Protein AF-A0A3P7NQX1-F1 (afdb_monomer_lite)

Foldseek 3Di:
DVDQDDFPPQKDWDDDDPDIDIDGDDPDVVVVVVSCVVCVVSRQVVQVVVVHHDDPVPDDDDDDDDDPVD

Secondary structure (DSSP, 8-state):
-TTPPPPPTTEEEEEETTEEEEEE--SSHHHHHHHHHHHHHHHHHHHHTTT----TTT---------TT-

pLDDT: mean 86.39, std 8.12, range [53.47, 95.56]

Structure (mmCIF, N/CA/C/O backbone):
data_AF-A0A3P7NQX1-F1
#
_entry.id   AF-A0A3P7NQX1-F1
#
loop_
_atom_site.group_PDB
_atom_site.id
_atom_site.type_symbol
_atom_site.label_atom_id
_atom_site.label_alt_id
_atom_site.label_comp_id
_atom_site.label_asym_id
_atom_site.label_entity_id
_atom_site.label_seq_id
_atom_site.pdbx_PDB_ins_code
_atom_site.Cartn_x
_atom_site.Cartn_y
_atom_site.Cartn_z
_atom_site.occupancy
_atom_site.B_iso_or_equiv
_atom_site.auth_seq_id
_atom_site.auth_comp_id
_atom_site.auth_asym_id
_atom_site.auth_atom_id
_atom_site.pdbx_PDB_model_num
ATOM 1 N N . MET A 1 1 ? -9.754 -9.917 4.260 1.00 66.81 1 MET A N 1
ATOM 2 C CA . MET A 1 1 ? -10.698 -8.788 4.100 1.00 66.81 1 MET A CA 1
ATOM 3 C C . MET A 1 1 ? -11.434 -8.966 2.780 1.00 66.81 1 MET A C 1
ATOM 5 O O . MET A 1 1 ? -10.801 -8.807 1.750 1.00 66.81 1 MET A O 1
ATOM 9 N N . ARG A 1 2 ? -12.707 -9.392 2.778 1.00 61.56 2 ARG A N 1
ATOM 10 C CA . ARG A 1 2 ? -13.437 -9.682 1.522 1.00 61.56 2 ARG A CA 1
ATOM 11 C C . ARG A 1 2 ? -13.853 -8.432 0.732 1.00 61.56 2 ARG A C 1
ATOM 13 O O . ARG A 1 2 ? -14.091 -8.558 -0.458 1.00 61.56 2 ARG A O 1
ATOM 20 N N . ASP A 1 3 ? -13.846 -7.260 1.368 1.00 78.81 3 ASP A N 1
ATOM 21 C CA . ASP A 1 3 ? -14.402 -6.025 0.794 1.00 78.81 3 ASP A CA 1
ATOM 22 C C . ASP A 1 3 ? -13.353 -4.926 0.567 1.00 78.81 3 ASP A C 1
ATOM 24 O O . ASP A 1 3 ? -13.718 -3.766 0.390 1.00 78.81 3 ASP A O 1
ATOM 28 N N . LEU A 1 4 ? -12.055 -5.251 0.649 1.00 82.75 4 LEU A N 1
ATOM 29 C CA . LEU A 1 4 ? -11.017 -4.236 0.471 1.00 82.75 4 LEU A CA 1
ATOM 30 C C . LEU A 1 4 ? -11.149 -3.617 -0.934 1.00 82.75 4 LEU A C 1
ATOM 32 O O . LEU A 1 4 ? -11.286 -4.383 -1.893 1.00 82.75 4 LEU A O 1
ATOM 36 N N . PRO A 1 5 ? -11.090 -2.278 -1.078 1.00 82.75 5 PRO A N 1
ATOM 37 C CA . PRO A 1 5 ? -11.089 -1.645 -2.388 1.00 82.75 5 PRO A CA 1
ATOM 38 C C . PRO A 1 5 ? -9.996 -2.252 -3.264 1.00 82.75 5 PRO A C 1
ATOM 40 O O . PRO A 1 5 ? -8.830 -2.354 -2.869 1.00 82.75 5 PRO A O 1
ATOM 43 N N . LEU A 1 6 ? -10.413 -2.707 -4.444 1.00 78.56 6 LEU A N 1
ATOM 44 C CA . LEU A 1 6 ? -9.508 -3.264 -5.430 1.00 78.56 6 LEU A CA 1
ATOM 45 C C . LEU A 1 6 ? -8.797 -2.103 -6.133 1.00 78.56 6 LEU A C 1
ATOM 47 O O . LEU A 1 6 ? -9.471 -1.197 -6.624 1.00 78.56 6 LEU A O 1
ATOM 51 N N . PRO A 1 7 ? -7.458 -2.110 -6.189 1.00 76.69 7 PRO A N 1
ATOM 52 C CA . PRO A 1 7 ? -6.713 -1.127 -6.955 1.00 76.69 7 PRO A CA 1
ATOM 53 C C . PRO A 1 7 ? -6.951 -1.350 -8.465 1.00 76.69 7 PRO A C 1
ATOM 55 O O . PRO A 1 7 ? -7.523 -2.376 -8.858 1.00 76.69 7 PRO A O 1
ATOM 58 N N . PRO A 1 8 ? -6.514 -0.421 -9.336 1.00 75.62 8 PRO A N 1
ATOM 59 C CA . PRO A 1 8 ? -6.618 -0.562 -10.788 1.00 75.62 8 PRO A CA 1
ATOM 60 C C . PRO A 1 8 ? -6.088 -1.912 -11.285 1.00 75.62 8 PRO A C 1
ATOM 62 O O . PRO A 1 8 ? -5.191 -2.481 -10.672 1.00 75.62 8 PRO A O 1
ATOM 65 N N . ALA A 1 9 ? -6.602 -2.414 -12.416 1.00 66.94 9 ALA A N 1
ATOM 66 C CA . ALA A 1 9 ? -6.425 -3.803 -12.881 1.00 66.94 9 ALA A CA 1
ATOM 67 C C . ALA A 1 9 ? -4.970 -4.330 -12.932 1.00 66.94 9 ALA A C 1
ATOM 69 O O . ALA A 1 9 ? -4.749 -5.538 -12.883 1.00 66.94 9 ALA A O 1
ATOM 70 N N . ALA A 1 10 ? -3.980 -3.441 -13.025 1.00 72.75 10 ALA A N 1
ATOM 71 C CA . ALA A 1 10 ? -2.553 -3.768 -13.016 1.00 72.75 10 ALA A CA 1
ATOM 72 C C . ALA A 1 10 ? -1.944 -3.930 -11.604 1.00 72.75 10 ALA A C 1
ATOM 74 O O . ALA A 1 10 ? -0.754 -4.222 -11.466 1.00 72.75 10 ALA A O 1
ATOM 75 N N . ALA A 1 11 ? -2.744 -3.773 -10.550 1.00 81.56 11 ALA A N 1
ATOM 76 C CA . ALA A 1 11 ? -2.350 -3.971 -9.169 1.00 81.56 11 ALA A CA 1
ATOM 77 C C . ALA A 1 11 ? -3.121 -5.137 -8.525 1.00 81.56 11 ALA A C 1
ATOM 79 O O . ALA A 1 11 ? -4.289 -5.397 -8.807 1.00 81.56 11 ALA A O 1
ATOM 80 N N . LYS A 1 12 ? -2.439 -5.867 -7.645 1.00 86.62 12 LYS A N 1
ATOM 81 C CA . LYS A 1 12 ? -2.959 -6.998 -6.875 1.00 86.62 12 LYS A CA 1
ATOM 82 C C . LYS A 1 12 ? -2.917 -6.665 -5.394 1.00 86.62 12 LYS A C 1
ATOM 84 O O . LYS A 1 12 ? -2.040 -5.940 -4.937 1.00 86.62 12 LYS A O 1
ATOM 89 N N . VAL A 1 13 ? -3.829 -7.258 -4.639 1.00 88.50 13 VAL A N 1
ATOM 90 C CA . VAL A 1 13 ? -3.896 -7.109 -3.185 1.00 88.50 13 VAL A CA 1
ATOM 91 C C . VAL A 1 13 ? -3.773 -8.472 -2.542 1.00 88.50 13 VAL A C 1
ATOM 93 O O . VAL A 1 13 ? -4.464 -9.413 -2.930 1.00 88.50 13 VAL A O 1
ATOM 9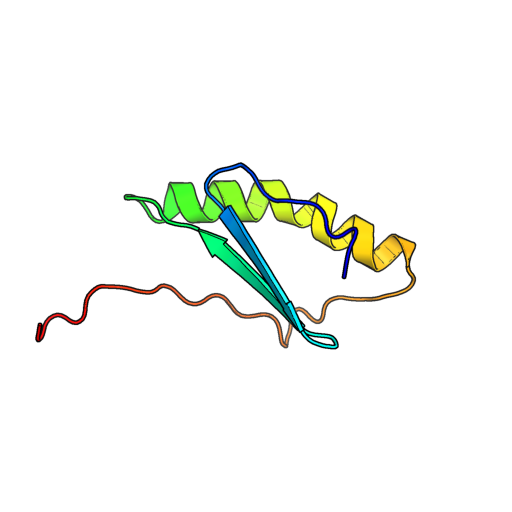6 N N . VAL A 1 14 ? -2.943 -8.553 -1.509 1.00 90.00 14 VAL A N 1
ATOM 97 C CA . VAL A 1 14 ? -2.919 -9.678 -0.578 1.00 90.00 14 VAL A CA 1
ATOM 98 C C . VAL A 1 14 ? -3.199 -9.144 0.820 1.00 90.00 14 VAL A C 1
ATOM 100 O O . VAL A 1 14 ? -2.651 -8.123 1.221 1.00 90.00 14 VAL A O 1
ATOM 103 N N . SER A 1 15 ? -4.069 -9.821 1.567 1.00 90.81 15 SER A N 1
ATOM 104 C CA . SER A 1 15 ? -4.367 -9.478 2.960 1.00 90.81 15 SER A CA 1
ATOM 105 C C . SER A 1 15 ? -4.281 -10.718 3.836 1.00 90.81 15 SER A C 1
ATOM 107 O O . SER A 1 15 ? -4.879 -11.738 3.480 1.00 90.81 15 SER A O 1
ATOM 109 N N . TYR A 1 16 ? -3.631 -10.614 4.991 1.00 91.19 16 TYR A N 1
ATOM 110 C CA . TYR A 1 16 ? -3.613 -11.660 6.010 1.00 91.19 16 TYR A CA 1
ATOM 111 C C . TYR A 1 16 ? -3.666 -11.032 7.404 1.00 91.19 16 TYR A C 1
ATOM 113 O O . TYR A 1 16 ? -2.924 -10.099 7.692 1.00 91.19 16 TYR A O 1
ATOM 121 N N . ALA A 1 17 ? -4.551 -11.538 8.269 1.00 91.38 17 ALA A N 1
ATOM 122 C CA . ALA A 1 17 ? -4.816 -10.956 9.587 1.00 91.38 17 ALA A CA 1
ATOM 123 C C . ALA A 1 17 ? -5.059 -9.427 9.511 1.00 91.38 17 ALA A C 1
ATOM 125 O O . ALA A 1 17 ? -6.040 -9.002 8.895 1.00 91.38 17 ALA A O 1
ATOM 126 N N . ASN A 1 18 ? -4.192 -8.619 10.129 1.00 90.25 18 ASN A N 1
ATOM 127 C CA . ASN A 1 18 ? -4.252 -7.153 10.158 1.00 90.25 18 ASN A CA 1
ATOM 128 C C . ASN A 1 18 ? -3.376 -6.464 9.096 1.00 90.25 18 ASN A C 1
ATOM 130 O O . ASN A 1 18 ? -3.365 -5.236 9.051 1.00 90.25 18 ASN A O 1
ATOM 134 N N . ASP A 1 19 ? -2.649 -7.220 8.274 1.00 91.69 19 ASP A N 1
ATOM 135 C CA . ASP A 1 19 ? -1.723 -6.674 7.286 1.00 91.69 19 ASP A CA 1
ATOM 136 C C . ASP A 1 19 ? -2.291 -6.797 5.868 1.00 91.69 19 ASP A C 1
ATOM 138 O O . ASP A 1 19 ? -2.969 -7.767 5.504 1.00 91.69 19 ASP A O 1
ATOM 142 N N . VAL A 1 20 ? -2.009 -5.780 5.057 1.00 91.38 20 VAL A N 1
ATOM 143 C CA . VAL A 1 20 ? -2.392 -5.701 3.648 1.00 91.38 20 VAL A CA 1
ATOM 144 C C . VAL A 1 20 ? -1.193 -5.243 2.839 1.00 91.38 20 VAL A C 1
ATOM 146 O O . VAL A 1 20 ? -0.498 -4.304 3.223 1.00 91.38 20 VAL A O 1
ATOM 149 N N . THR A 1 21 ? -0.977 -5.878 1.694 1.00 91.69 21 THR A N 1
ATOM 150 C CA . THR A 1 21 ? 0.077 -5.519 0.750 1.00 91.69 21 THR A CA 1
ATOM 151 C C . THR A 1 21 ? -0.511 -5.344 -0.642 1.00 91.69 21 THR A C 1
ATOM 153 O O . THR A 1 21 ? -1.234 -6.209 -1.143 1.00 91.69 21 THR A O 1
ATOM 156 N N . PHE A 1 22 ? -0.178 -4.214 -1.261 1.00 89.94 22 PHE A N 1
ATOM 157 C CA . PHE A 1 22 ? -0.518 -3.888 -2.639 1.00 89.94 22 PHE A CA 1
ATOM 158 C C . PHE A 1 22 ? 0.710 -4.136 -3.512 1.00 89.94 22 PHE A C 1
ATOM 160 O O . PHE A 1 22 ? 1.800 -3.656 -3.214 1.00 89.94 22 PHE A O 1
ATOM 167 N N . PHE A 1 23 ? 0.524 -4.883 -4.591 1.00 89.12 23 PHE A N 1
ATOM 168 C CA . PHE A 1 23 ? 1.555 -5.202 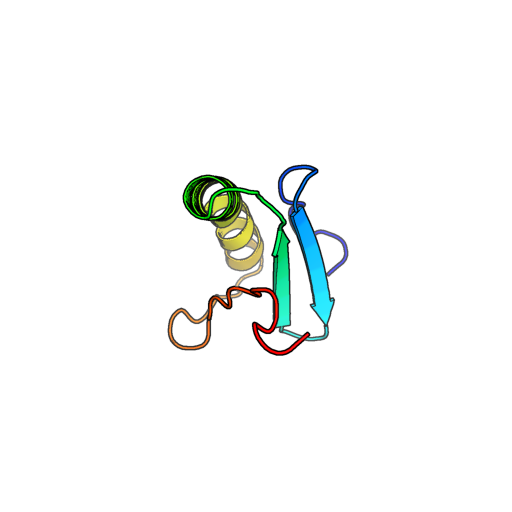-5.569 1.00 89.12 23 PHE A CA 1
ATOM 169 C C . PHE A 1 23 ? 1.170 -4.590 -6.900 1.00 89.12 23 PHE A C 1
ATOM 171 O O . PHE A 1 23 ? 0.018 -4.690 -7.303 1.00 89.12 23 PHE A O 1
ATOM 178 N N . CYS A 1 24 ? 2.120 -4.017 -7.620 1.00 89.00 24 CYS A N 1
ATOM 179 C CA . CYS A 1 24 ? 1.909 -3.601 -8.997 1.00 89.00 24 CYS A CA 1
ATOM 180 C C . CYS A 1 24 ? 3.1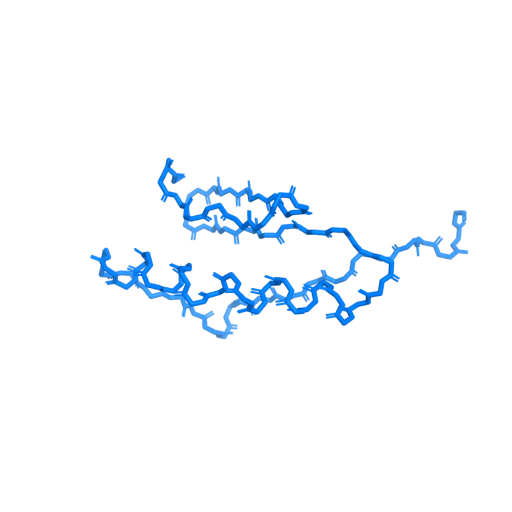97 -3.783 -9.796 1.00 89.00 24 CYS A C 1
ATOM 182 O O . CYS A 1 24 ? 4.275 -3.920 -9.216 1.00 89.00 24 CYS A O 1
ATOM 184 N N . GLN A 1 25 ? 3.078 -3.818 -11.121 1.00 89.38 25 GLN A N 1
ATOM 185 C CA . GLN A 1 25 ? 4.216 -3.970 -12.018 1.00 89.38 25 GLN A CA 1
ATOM 186 C C . GLN A 1 25 ? 4.112 -2.953 -13.148 1.00 89.38 25 GLN A C 1
ATOM 188 O O . GLN A 1 25 ? 3.144 -2.960 -13.904 1.00 89.38 25 GLN A O 1
ATOM 193 N N . TYR A 1 26 ? 5.131 -2.105 -13.266 1.00 88.00 26 TYR A N 1
ATOM 194 C CA . TYR A 1 26 ? 5.240 -1.089 -14.308 1.00 88.00 26 TYR A CA 1
ATOM 195 C C . TYR A 1 26 ? 6.684 -0.973 -14.786 1.00 88.00 26 TYR A C 1
ATOM 197 O O . TYR A 1 26 ? 7.617 -1.271 -14.041 1.00 88.00 26 TYR A O 1
ATOM 205 N N . HIS A 1 27 ? 6.865 -0.514 -16.026 1.00 87.00 27 HIS A N 1
ATOM 206 C CA . HIS A 1 27 ? 8.192 -0.246 -16.587 1.00 87.00 27 HIS A CA 1
ATOM 207 C C . HIS A 1 27 ? 8.858 0.981 -15.955 1.00 87.00 27 HIS A C 1
ATOM 209 O O . HIS A 1 27 ? 10.083 1.039 -15.868 1.00 87.00 27 HIS A O 1
ATOM 215 N N . HIS A 1 28 ? 8.057 1.947 -15.502 1.00 87.62 28 HIS A N 1
ATOM 216 C CA . HIS A 1 28 ? 8.532 3.174 -14.876 1.00 87.62 28 HIS A CA 1
ATOM 217 C C . HIS A 1 28 ? 7.993 3.285 -13.452 1.00 87.62 28 HIS A C 1
ATOM 219 O O . HIS A 1 28 ? 6.796 3.111 -13.217 1.00 87.62 28 HIS A O 1
ATOM 225 N N . ILE A 1 29 ? 8.876 3.610 -12.503 1.00 88.06 29 ILE A N 1
ATOM 226 C CA . ILE A 1 29 ? 8.513 3.744 -11.087 1.00 88.06 29 ILE A CA 1
ATOM 227 C C . ILE A 1 29 ? 7.462 4.836 -10.862 1.00 88.06 29 ILE A C 1
ATOM 229 O O . ILE A 1 29 ? 6.591 4.668 -10.016 1.00 88.06 29 ILE A O 1
ATOM 233 N N . ASP A 1 30 ? 7.476 5.897 -11.669 1.00 90.12 30 ASP A N 1
ATOM 234 C CA . ASP A 1 30 ? 6.509 6.994 -11.565 1.00 90.12 30 ASP A CA 1
ATOM 235 C C . ASP A 1 30 ? 5.081 6.531 -11.884 1.00 90.12 30 ASP A C 1
ATOM 237 O O . ASP A 1 30 ? 4.131 6.958 -11.233 1.00 90.12 30 ASP A O 1
ATOM 241 N N . GLN A 1 31 ? 4.924 5.587 -12.820 1.00 89.12 31 GLN A N 1
ATOM 242 C CA . GLN A 1 31 ? 3.624 4.980 -13.132 1.00 89.12 31 GLN A CA 1
ATOM 243 C C . GLN A 1 31 ? 3.132 4.107 -11.972 1.00 89.12 31 GLN A C 1
ATOM 245 O O . GLN A 1 31 ? 1.958 4.159 -11.608 1.00 89.12 31 GLN A O 1
ATOM 250 N N . ALA A 1 32 ? 4.038 3.339 -11.357 1.00 87.88 32 ALA A N 1
ATOM 251 C CA . ALA A 1 32 ? 3.726 2.547 -10.170 1.00 87.88 32 ALA A CA 1
ATOM 252 C C . ALA A 1 32 ? 3.306 3.437 -8.994 1.00 87.88 32 ALA A C 1
ATOM 254 O O . ALA A 1 32 ? 2.292 3.173 -8.346 1.00 87.88 32 ALA A O 1
ATOM 255 N N . ALA A 1 33 ? 4.061 4.511 -8.747 1.00 88.12 33 ALA A N 1
ATOM 256 C CA . ALA A 1 33 ? 3.773 5.479 -7.702 1.00 88.12 33 ALA A CA 1
ATOM 257 C C . ALA A 1 33 ? 2.413 6.145 -7.929 1.00 88.12 33 ALA A C 1
ATOM 259 O O . ALA A 1 33 ? 1.592 6.148 -7.017 1.00 88.12 33 ALA A O 1
ATOM 260 N N . GLN A 1 34 ? 2.144 6.623 -9.148 1.00 88.88 34 GLN A N 1
ATOM 261 C CA . GLN A 1 34 ? 0.875 7.254 -9.498 1.00 88.88 34 GLN A CA 1
ATOM 262 C C . GLN A 1 34 ? -0.313 6.334 -9.195 1.00 88.88 34 GLN A C 1
ATOM 264 O O . GLN A 1 34 ? -1.233 6.730 -8.484 1.00 88.88 34 GLN A O 1
ATOM 269 N N . VAL A 1 35 ? -0.270 5.085 -9.661 1.00 86.06 35 VAL A N 1
ATOM 270 C CA . VAL A 1 35 ? -1.389 4.149 -9.486 1.00 86.06 35 VAL A CA 1
ATOM 271 C C . VAL A 1 35 ? -1.622 3.787 -8.017 1.00 86.06 35 VAL A C 1
ATOM 273 O O . VAL A 1 35 ? -2.769 3.704 -7.566 1.00 86.06 35 VAL A O 1
ATOM 276 N N . LEU A 1 36 ? -0.551 3.600 -7.241 1.00 85.06 36 LEU A N 1
ATOM 277 C CA . LEU A 1 36 ? -0.670 3.355 -5.803 1.00 85.06 36 LEU A CA 1
ATOM 278 C C . LEU A 1 36 ? -1.209 4.589 -5.066 1.00 85.06 36 LEU A C 1
ATOM 280 O O . LEU A 1 36 ? -2.068 4.449 -4.195 1.00 85.06 36 LEU A O 1
ATOM 284 N N . SER A 1 37 ? -0.757 5.791 -5.433 1.00 86.62 37 SER A N 1
ATOM 285 C CA . SER A 1 37 ? -1.231 7.050 -4.855 1.00 86.62 37 SER A CA 1
ATOM 286 C C . SER A 1 37 ? -2.704 7.319 -5.154 1.00 86.62 37 SER A C 1
ATOM 288 O O . SER A 1 37 ? -3.422 7.727 -4.247 1.00 86.62 37 SER A O 1
ATOM 290 N N . GLU A 1 38 ? -3.171 7.049 -6.374 1.00 87.12 38 GLU A N 1
ATOM 291 C CA . GLU A 1 38 ? -4.581 7.201 -6.761 1.00 87.12 38 GLU A CA 1
ATOM 292 C C . GLU A 1 38 ? -5.503 6.249 -5.984 1.00 87.12 38 GLU A C 1
ATOM 294 O O . GLU A 1 38 ? -6.628 6.610 -5.655 1.00 87.12 38 GLU A O 1
ATOM 299 N N . SER A 1 39 ? -5.010 5.058 -5.629 1.00 83.31 39 SER A N 1
ATOM 300 C CA . SER A 1 39 ? -5.787 4.044 -4.898 1.00 83.31 39 SER A CA 1
ATOM 301 C C . SER A 1 39 ? -5.831 4.286 -3.384 1.00 83.31 39 SER A C 1
ATOM 303 O O . SER A 1 39 ? -6.740 3.828 -2.692 1.00 83.31 39 SER A O 1
ATOM 305 N N . MET A 1 40 ? -4.826 4.972 -2.833 1.00 87.12 40 MET A N 1
ATOM 306 C CA . MET A 1 40 ? -4.636 5.072 -1.386 1.00 87.12 40 MET A CA 1
ATOM 307 C C . MET A 1 40 ? -5.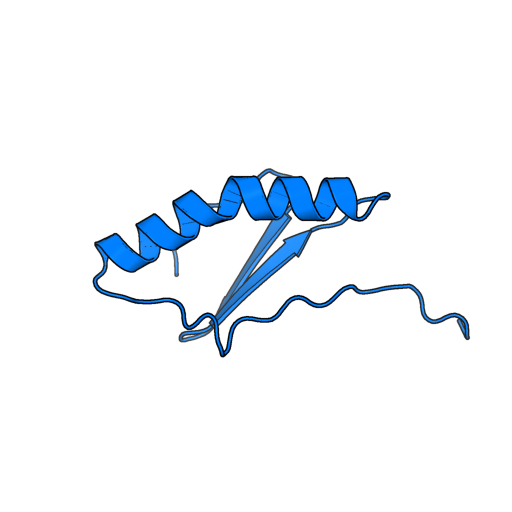780 5.787 -0.634 1.00 87.12 40 MET A C 1
ATOM 309 O O . MET A 1 40 ? -6.124 5.321 0.456 1.00 87.12 40 MET A O 1
ATOM 313 N N . PRO A 1 41 ? -6.409 6.863 -1.156 1.00 90.00 41 PRO A N 1
ATOM 314 C CA . PRO A 1 41 ? -7.549 7.502 -0.499 1.00 90.00 41 PRO A CA 1
ATOM 315 C C . PRO A 1 41 ? -8.711 6.539 -0.232 1.00 90.00 41 PRO A C 1
ATOM 317 O O . PRO A 1 41 ? -9.265 6.539 0.868 1.00 90.00 41 PRO A O 1
ATOM 320 N N . ASP A 1 42 ? -9.034 5.668 -1.188 1.00 89.50 42 ASP A N 1
ATOM 321 C CA . ASP A 1 42 ? -10.115 4.689 -1.043 1.00 89.50 42 ASP A CA 1
ATOM 322 C C . ASP A 1 42 ? -9.778 3.638 0.015 1.00 89.50 42 ASP A C 1
ATOM 324 O O . ASP A 1 42 ? -10.619 3.286 0.847 1.00 89.50 42 ASP A O 1
ATOM 328 N N . VAL A 1 43 ? -8.520 3.191 0.047 1.00 88.81 43 VAL A N 1
ATOM 329 C CA . VAL A 1 43 ? -8.006 2.276 1.073 1.00 88.81 43 VAL A CA 1
ATOM 330 C C . VAL A 1 43 ? -8.099 2.919 2.457 1.00 88.81 43 VAL A C 1
ATOM 332 O O . VAL A 1 43 ? -8.628 2.305 3.384 1.00 88.81 43 VAL A O 1
ATOM 335 N N . MET A 1 44 ? -7.647 4.166 2.611 1.00 90.44 44 MET A N 1
ATOM 336 C CA . MET A 1 44 ? -7.744 4.889 3.883 1.00 90.44 44 MET A CA 1
ATOM 337 C C . MET A 1 44 ? -9.200 5.045 4.329 1.00 90.44 44 MET A C 1
ATOM 339 O O . MET A 1 44 ? -9.525 4.753 5.480 1.00 90.44 44 MET A O 1
ATOM 343 N N . ASN A 1 45 ? -10.090 5.442 3.418 1.00 92.44 45 ASN A N 1
ATOM 344 C CA . ASN A 1 45 ? -11.514 5.592 3.703 1.00 92.44 45 ASN A CA 1
ATOM 345 C C . ASN A 1 45 ? -12.1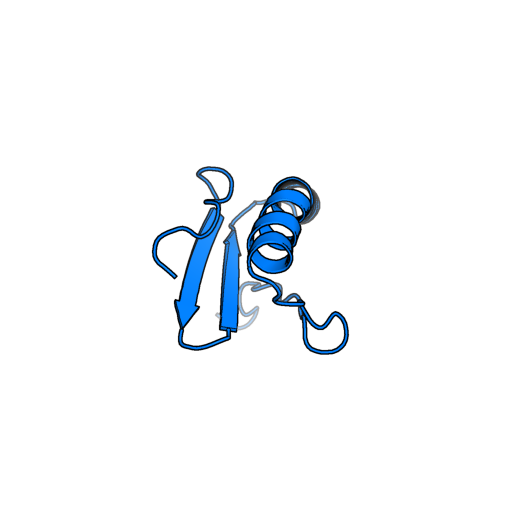53 4.270 4.142 1.00 92.44 45 ASN A C 1
ATOM 347 O O . ASN A 1 45 ? -12.903 4.253 5.118 1.00 92.44 45 ASN A O 1
ATOM 351 N N . PHE A 1 46 ? -11.816 3.158 3.484 1.00 91.50 46 PHE A N 1
ATOM 352 C CA . PHE A 1 46 ? -12.314 1.829 3.832 1.00 91.50 46 PHE A CA 1
ATOM 353 C C . PHE A 1 46 ? -12.013 1.444 5.287 1.00 91.50 46 PHE A C 1
ATOM 355 O O . PHE A 1 46 ? -12.894 0.916 5.980 1.00 91.50 46 PHE A O 1
ATOM 362 N N . PHE A 1 47 ? -10.784 1.699 5.751 1.00 92.31 47 PHE A N 1
ATOM 363 C CA . PHE A 1 47 ? -10.377 1.413 7.127 1.00 92.31 47 PHE A CA 1
ATOM 364 C C . PHE A 1 47 ? -10.980 2.411 8.119 1.00 92.31 47 PHE A C 1
ATOM 3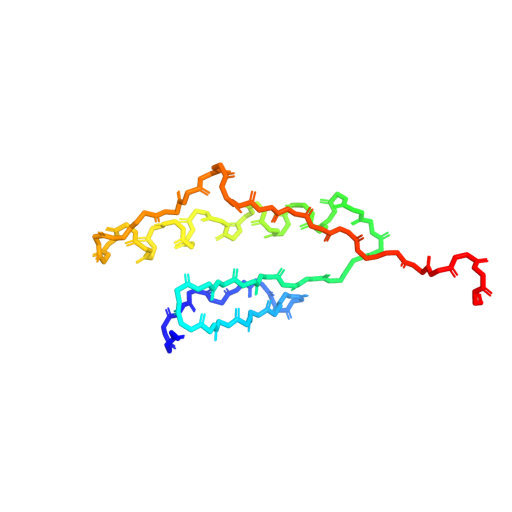66 O O . PHE A 1 47 ? -11.540 1.987 9.131 1.00 92.31 47 PHE A O 1
ATOM 373 N N . ASN A 1 48 ? -10.966 3.707 7.794 1.00 93.94 48 ASN A N 1
ATOM 374 C CA . ASN A 1 48 ? -11.527 4.756 8.647 1.00 93.94 48 ASN A CA 1
ATOM 375 C C . ASN A 1 48 ? -13.023 4.531 8.924 1.00 93.94 48 ASN A C 1
ATOM 377 O O . ASN A 1 48 ? -13.461 4.628 10.068 1.00 93.94 48 ASN A O 1
ATOM 381 N N . GLN A 1 49 ? -13.804 4.148 7.906 1.00 95.12 49 GLN A N 1
ATOM 382 C CA . GLN A 1 49 ? -15.235 3.828 8.049 1.00 95.12 49 GLN A CA 1
ATOM 383 C C . GLN A 1 49 ? -15.507 2.636 8.979 1.00 95.12 49 GLN A C 1
ATOM 385 O O . GLN A 1 49 ? -16.615 2.488 9.488 1.00 95.12 49 GLN A O 1
ATOM 390 N N . ARG A 1 50 ? -14.505 1.783 9.213 1.00 93.44 50 ARG A N 1
ATOM 391 C CA . ARG A 1 50 ? -14.573 0.627 10.119 1.00 93.44 50 ARG A CA 1
ATOM 392 C C . ARG A 1 50 ? -13.954 0.915 11.489 1.00 93.44 50 ARG A C 1
ATOM 394 O O . ARG A 1 50 ? -13.784 -0.010 12.276 1.00 93.44 50 ARG A O 1
ATOM 401 N N . GLY A 1 51 ? -13.609 2.173 11.774 1.00 95.56 51 GLY A N 1
ATOM 402 C CA . GLY A 1 51 ? -12.959 2.572 13.023 1.00 95.56 51 GLY A CA 1
ATOM 403 C C . GLY A 1 51 ? -11.514 2.078 13.149 1.00 95.56 51 GLY A C 1
ATOM 404 O O . GLY A 1 51 ? -11.002 1.967 14.260 1.00 95.56 51 GLY A O 1
ATOM 405 N N . LEU A 1 52 ? -10.866 1.750 12.027 1.00 94.31 52 LEU A N 1
ATOM 406 C CA . LEU A 1 52 ? -9.483 1.283 11.970 1.00 94.31 52 LEU A CA 1
ATOM 407 C C . LEU A 1 52 ? -8.569 2.391 11.445 1.00 94.31 52 LEU A C 1
ATOM 409 O O . LEU A 1 52 ? -8.982 3.214 10.631 1.00 94.31 52 LEU A O 1
ATOM 413 N N . THR A 1 53 ? -7.308 2.381 11.874 1.00 93.19 53 THR A N 1
ATOM 414 C CA . THR A 1 53 ? -6.286 3.334 11.426 1.00 93.19 53 THR A CA 1
ATOM 415 C C . THR A 1 53 ? -5.088 2.608 10.823 1.00 93.19 53 THR A C 1
ATOM 417 O O . THR A 1 53 ? -4.666 1.556 11.304 1.00 93.19 53 THR A O 1
ATOM 420 N N . ILE A 1 54 ? -4.520 3.180 9.759 1.00 91.94 54 ILE A N 1
ATOM 421 C CA . ILE A 1 54 ? -3.261 2.712 9.170 1.00 91.94 54 ILE A CA 1
ATOM 422 C C . ILE A 1 54 ? -2.110 3.474 9.828 1.00 91.94 54 ILE A C 1
ATOM 424 O O . ILE A 1 54 ? -2.095 4.704 9.859 1.00 91.94 54 ILE A O 1
ATOM 428 N N . SER A 1 55 ? -1.119 2.749 10.345 1.00 93.44 55 SER A N 1
ATOM 429 C CA . SER A 1 55 ? 0.055 3.357 10.973 1.00 93.44 55 SER A CA 1
ATOM 430 C C . SER A 1 55 ? 1.095 3.754 9.925 1.00 93.44 55 SER A C 1
ATOM 432 O O . SER A 1 55 ? 1.828 2.902 9.434 1.00 93.44 55 SER A O 1
ATOM 434 N N . ALA A 1 56 ? 1.229 5.054 9.646 1.00 90.62 56 ALA A N 1
ATOM 435 C CA . ALA A 1 56 ? 2.255 5.568 8.731 1.00 90.62 56 ALA A CA 1
ATOM 436 C C . ALA A 1 56 ? 3.686 5.164 9.136 1.00 90.62 56 ALA A C 1
ATOM 438 O O . ALA A 1 56 ? 4.515 4.910 8.274 1.00 90.62 56 ALA A O 1
ATOM 439 N N . ALA A 1 57 ? 3.958 5.042 10.441 1.00 94.94 57 ALA A N 1
ATOM 440 C CA . ALA A 1 57 ? 5.262 4.628 10.963 1.00 94.94 57 ALA A CA 1
ATOM 441 C C . ALA A 1 57 ? 5.589 3.142 10.717 1.00 94.94 57 ALA A C 1
ATOM 443 O O . ALA A 1 57 ? 6.750 2.754 10.809 1.00 94.94 57 ALA A O 1
ATOM 444 N N . LYS A 1 58 ? 4.576 2.306 10.450 1.00 93.31 58 LYS A N 1
ATOM 445 C CA . LYS A 1 58 ? 4.738 0.873 10.150 1.00 93.31 58 LYS A CA 1
ATOM 446 C C . LYS A 1 58 ? 4.549 0.555 8.668 1.00 93.31 58 LYS A C 1
ATOM 448 O O . LYS A 1 58 ? 5.010 -0.486 8.208 1.00 93.31 58 LYS A O 1
ATOM 453 N N . SER A 1 59 ? 3.866 1.425 7.930 1.00 92.75 59 SER A N 1
ATOM 454 C CA . SER A 1 59 ? 3.709 1.301 6.486 1.00 92.75 59 SER A CA 1
ATOM 455 C C . SER A 1 59 ? 5.057 1.451 5.787 1.00 92.75 59 SER A C 1
ATOM 457 O O . SER A 1 59 ? 5.833 2.353 6.093 1.00 92.75 59 SER A O 1
ATOM 459 N N . SER A 1 60 ? 5.325 0.577 4.823 1.00 93.12 60 SER A N 1
ATOM 460 C CA . SER A 1 60 ? 6.554 0.604 4.031 1.00 93.12 60 SER A CA 1
ATOM 461 C C . SER A 1 60 ? 6.255 0.373 2.554 1.00 93.12 60 SER A C 1
ATOM 463 O O . SER A 1 60 ? 5.203 -0.154 2.189 1.00 93.12 60 SER A O 1
ATOM 465 N N . VAL A 1 61 ? 7.189 0.803 1.708 1.00 90.25 61 VAL A N 1
ATOM 466 C CA . VAL A 1 61 ? 7.169 0.576 0.263 1.00 90.25 61 VAL A CA 1
ATOM 467 C C . VAL A 1 61 ? 8.453 -0.150 -0.104 1.00 90.25 61 VAL A C 1
ATOM 469 O O . VAL A 1 61 ? 9.540 0.247 0.316 1.00 90.25 61 VAL A O 1
ATOM 472 N N . THR A 1 62 ? 8.333 -1.218 -0.887 1.00 90.75 62 THR A N 1
ATOM 473 C CA . THR A 1 62 ? 9.471 -2.009 -1.359 1.00 90.75 62 THR A CA 1
ATOM 474 C C . THR A 1 62 ? 9.419 -2.104 -2.874 1.00 90.75 62 THR A C 1
ATOM 476 O O . THR A 1 62 ? 8.392 -2.472 -3.441 1.00 90.75 62 THR A O 1
ATOM 479 N N . VAL A 1 63 ? 10.533 -1.771 -3.525 1.00 89.25 63 VAL A N 1
ATOM 480 C CA . VAL A 1 63 ? 10.700 -1.910 -4.973 1.00 89.25 63 VAL A CA 1
ATOM 481 C C . VAL A 1 63 ? 11.471 -3.196 -5.236 1.00 89.25 63 VAL A C 1
ATOM 483 O O . VAL A 1 63 ? 12.595 -3.350 -4.763 1.00 89.25 63 VAL A O 1
ATOM 486 N N . PHE A 1 64 ? 10.865 -4.111 -5.987 1.00 87.75 64 PHE A N 1
ATOM 487 C CA . PHE A 1 64 ? 11.539 -5.314 -6.462 1.00 87.75 64 PHE A CA 1
ATOM 488 C C . PHE A 1 64 ? 12.211 -5.008 -7.799 1.00 87.75 64 PHE A C 1
ATOM 490 O O . PHE A 1 64 ? 11.539 -4.704 -8.784 1.00 87.75 64 PHE A O 1
ATOM 497 N N . THR A 1 65 ? 13.536 -5.079 -7.826 1.00 81.50 65 THR A N 1
ATOM 498 C CA . THR A 1 65 ? 14.336 -5.035 -9.052 1.00 81.50 65 THR A CA 1
ATOM 499 C C . THR A 1 65 ? 14.876 -6.428 -9.351 1.00 81.50 65 THR A C 1
ATOM 501 O O . THR A 1 65 ? 14.959 -7.264 -8.452 1.00 81.50 65 THR A O 1
ATOM 504 N N . LEU A 1 66 ? 15.264 -6.671 -10.602 1.00 81.50 66 LEU A N 1
ATOM 505 C CA . LEU A 1 66 ? 16.047 -7.859 -10.947 1.00 81.50 66 LEU A CA 1
ATOM 506 C C . LEU A 1 66 ? 17.331 -7.893 -10.105 1.00 81.50 66 LEU A C 1
ATOM 508 O O . LEU A 1 66 ? 17.916 -6.837 -9.839 1.00 81.50 66 LEU A O 1
ATOM 512 N N . ASP A 1 67 ? 17.751 -9.086 -9.681 1.00 80.81 67 ASP A N 1
ATOM 513 C CA . ASP A 1 67 ? 19.081 -9.265 -9.101 1.00 80.81 67 ASP A CA 1
ATOM 514 C C . ASP A 1 67 ? 20.102 -9.067 -10.231 1.00 80.81 67 ASP A C 1
ATOM 516 O O . ASP A 1 67 ? 20.043 -9.790 -11.222 1.00 80.81 67 ASP A O 1
ATOM 520 N N . PRO A 1 68 ? 21.038 -8.105 -10.139 1.00 71.75 68 PRO A N 1
ATOM 521 C CA . PRO A 1 68 ? 22.061 -7.919 -11.166 1.00 71.75 68 PRO A CA 1
ATOM 522 C C . PRO A 1 68 ? 23.017 -9.118 -11.316 1.00 71.75 68 PRO A C 1
ATOM 524 O O . PRO A 1 68 ? 23.880 -9.086 -12.192 1.00 71.75 68 PRO A O 1
ATOM 527 N N . LYS A 1 69 ? 22.932 -10.124 -10.435 1.00 74.00 69 LYS A N 1
ATOM 528 C CA . LYS A 1 69 ? 23.739 -11.351 -10.465 1.00 74.00 69 LYS A CA 1
ATOM 529 C C . LYS A 1 69 ? 23.056 -12.545 -11.143 1.00 74.00 69 LYS A C 1
ATOM 531 O O . LYS A 1 69 ? 23.729 -13.565 -11.296 1.00 74.00 69 LYS A O 1
ATOM 536 N N . GLU A 1 70 ? 21.779 -12.437 -11.510 1.00 53.47 70 GLU A N 1
ATOM 537 C CA . GLU A 1 70 ? 21.070 -13.421 -12.349 1.00 53.47 70 GLU A CA 1
ATOM 538 C C . GLU A 1 70 ? 21.085 -13.033 -13.832 1.00 53.47 70 GLU A C 1
ATOM 540 O O . GLU A 1 70 ? 21.000 -11.823 -14.148 1.00 53.47 70 GLU A O 1
#

Organism: Dibothriocephalus latus (NCBI:txid60516)

Sequence (70 aa):
MRDLPLPPAAAKVVSYANDVTFFCQYHHIDQAAQVLSESMPDVMNFFNQRGLTISAAKSSVTVFTLDPKE

Radius of gyration: 13.5 Å; chains: 1; bounding box: 39×21×30 Å